Protein AF-A0AA43DDQ3-F1 (afdb_monomer)

Mean predicted aligned error: 13.05 Å

Radius of gyration: 16.91 Å; Cα contacts (8 Å, |Δi|>4): 159; chains: 1; bounding box: 35×42×42 Å

Structure (mmCIF, N/CA/C/O backbone):
data_AF-A0AA43DDQ3-F1
#
_entry.id   AF-A0AA43DDQ3-F1
#
loop_
_atom_site.group_PDB
_atom_site.id
_atom_site.type_symbol
_atom_site.label_atom_id
_atom_site.label_alt_id
_atom_site.label_comp_id
_atom_site.label_asym_id
_atom_site.label_entity_id
_atom_site.label_seq_id
_atom_site.pdbx_PDB_ins_code
_atom_site.Cartn_x
_atom_site.Cartn_y
_atom_site.Cartn_z
_atom_site.occupancy
_atom_site.B_iso_or_equiv
_atom_site.auth_seq_id
_atom_site.auth_comp_id
_atom_site.auth_asym_id
_atom_site.auth_atom_id
_atom_site.pdbx_PDB_model_num
ATOM 1 N N . MET A 1 1 ? -14.822 -13.463 -16.379 1.00 33.16 1 MET A N 1
ATOM 2 C CA . MET A 1 1 ? -13.377 -13.172 -16.466 1.00 33.16 1 MET A CA 1
ATOM 3 C C . MET A 1 1 ? -13.260 -11.797 -17.101 1.00 33.16 1 MET A C 1
ATOM 5 O O . MET A 1 1 ? -13.598 -11.663 -18.266 1.00 33.16 1 MET A O 1
ATOM 9 N N . ILE A 1 2 ? -12.997 -10.764 -16.302 1.00 29.62 2 ILE A N 1
ATOM 10 C CA . ILE A 1 2 ? -13.028 -9.361 -16.738 1.00 29.62 2 ILE A CA 1
ATOM 11 C C . ILE A 1 2 ? -11.577 -8.972 -17.034 1.00 29.62 2 ILE A C 1
ATOM 13 O O . ILE A 1 2 ? -10.827 -8.790 -16.077 1.00 29.62 2 ILE A O 1
ATOM 17 N N . PRO A 1 3 ? -11.127 -8.886 -18.298 1.00 38.16 3 PRO A N 1
ATOM 18 C CA . PRO A 1 3 ? -9.833 -8.290 -18.568 1.00 3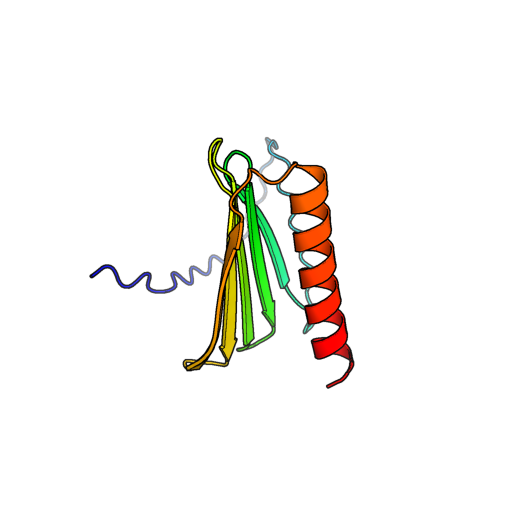8.16 3 PRO A CA 1
ATOM 19 C C . PRO A 1 3 ? -10.000 -6.776 -18.432 1.00 38.16 3 PRO A C 1
ATOM 21 O O . PRO A 1 3 ? -10.697 -6.137 -19.223 1.00 38.16 3 PRO A O 1
ATOM 24 N N . ILE A 1 4 ? -9.397 -6.202 -17.392 1.00 37.59 4 ILE A N 1
ATOM 25 C CA . ILE A 1 4 ? -9.274 -4.753 -17.223 1.00 37.59 4 ILE A CA 1
ATOM 26 C C . ILE A 1 4 ? -8.200 -4.306 -18.217 1.00 37.59 4 ILE A C 1
ATOM 28 O O . ILE A 1 4 ? -7.030 -4.142 -17.890 1.00 37.59 4 ILE A O 1
ATOM 32 N N . VAL A 1 5 ? -8.600 -4.234 -19.486 1.00 38.41 5 VAL A N 1
ATOM 33 C CA . VAL A 1 5 ? -7.779 -3.721 -20.576 1.00 38.41 5 VAL A CA 1
ATOM 34 C C . VAL A 1 5 ? -7.587 -2.232 -20.329 1.00 38.41 5 VAL A C 1
ATOM 36 O O . VAL A 1 5 ? -8.555 -1.470 -20.260 1.00 38.41 5 VAL A O 1
ATOM 39 N N . ALA A 1 6 ? -6.319 -1.856 -20.192 1.00 39.44 6 ALA A N 1
ATOM 40 C CA . ALA A 1 6 ? -5.823 -0.497 -20.165 1.00 39.44 6 ALA A CA 1
ATOM 41 C C . ALA A 1 6 ? -6.544 0.373 -21.204 1.00 39.44 6 ALA A C 1
ATOM 43 O O . ALA A 1 6 ? -6.374 0.213 -22.415 1.00 39.44 6 ALA A O 1
ATOM 44 N N . LYS A 1 7 ? -7.354 1.317 -20.724 1.00 38.34 7 LYS A N 1
ATOM 45 C CA . LYS A 1 7 ? -7.826 2.424 -21.548 1.00 38.34 7 LYS A CA 1
ATOM 46 C C . LYS A 1 7 ? -6.794 3.538 -21.491 1.00 38.34 7 LYS A C 1
ATOM 48 O O . LYS A 1 7 ? -6.856 4.423 -20.648 1.00 38.34 7 LYS A O 1
ATOM 53 N N . LEU A 1 8 ? -5.876 3.484 -22.448 1.00 37.00 8 LEU A N 1
ATOM 54 C CA . LEU A 1 8 ? -5.246 4.669 -23.005 1.00 37.00 8 LEU A CA 1
ATOM 55 C C . LEU A 1 8 ? -6.348 5.523 -23.661 1.00 37.00 8 LEU A C 1
ATOM 57 O O . LEU A 1 8 ? -7.026 5.051 -24.575 1.00 37.00 8 LEU A O 1
ATOM 61 N N . LEU A 1 9 ? -6.529 6.769 -23.223 1.00 36.50 9 LEU A N 1
ATOM 62 C CA . LEU A 1 9 ? -7.229 7.780 -24.014 1.00 36.50 9 LEU A CA 1
ATOM 63 C C . LEU A 1 9 ? -6.415 9.075 -24.016 1.00 36.50 9 LEU A C 1
ATOM 65 O O . LEU A 1 9 ? -6.375 9.823 -23.045 1.00 36.50 9 LEU A O 1
ATOM 69 N N . VAL A 1 10 ? -5.773 9.306 -25.156 1.00 44.06 10 VAL A N 1
ATOM 70 C CA . VAL A 1 10 ? -5.256 10.596 -25.610 1.00 44.06 10 VAL A CA 1
ATOM 71 C C . VAL A 1 10 ? -6.433 11.540 -25.858 1.00 44.06 10 VAL A C 1
ATOM 73 O O . VAL A 1 10 ? -7.340 11.179 -26.604 1.00 44.06 10 VAL A O 1
ATOM 76 N N . VAL A 1 11 ? -6.376 12.771 -25.340 1.00 42.88 11 VAL A N 1
ATOM 77 C CA . VAL A 1 11 ? -7.061 13.923 -25.949 1.00 42.88 11 VAL A CA 1
ATOM 78 C C . VAL A 1 11 ? -6.112 15.120 -25.955 1.00 42.88 11 VAL A C 1
ATOM 80 O O . VAL A 1 11 ? -5.850 15.749 -24.936 1.00 42.88 11 VAL A O 1
ATOM 83 N N . MET A 1 12 ? -5.605 15.414 -27.151 1.00 47.09 12 MET A N 1
ATOM 84 C CA . MET A 1 12 ? -5.102 16.722 -27.562 1.00 47.09 12 MET A CA 1
ATOM 85 C C . MET A 1 12 ? -6.299 17.573 -28.000 1.00 47.09 12 MET A C 1
ATOM 87 O O . MET A 1 12 ? -7.054 17.111 -28.850 1.00 47.09 12 MET A O 1
ATOM 91 N N . ALA A 1 13 ? -6.448 18.790 -27.471 1.00 42.31 13 ALA A N 1
ATOM 92 C CA . ALA A 1 13 ? -6.987 19.976 -28.160 1.00 42.31 13 ALA A CA 1
ATOM 93 C C . ALA A 1 13 ? -7.207 21.105 -27.142 1.00 42.31 13 ALA A C 1
ATOM 95 O O . ALA A 1 13 ? -7.889 20.923 -26.136 1.00 42.31 13 ALA A O 1
ATOM 96 N N . GLY A 1 14 ? -6.629 22.277 -27.405 1.00 45.94 14 GLY A N 1
ATOM 97 C CA . GLY A 1 14 ? -6.879 23.478 -26.614 1.00 45.94 14 GLY A CA 1
ATOM 98 C C . GLY A 1 14 ? -8.219 24.134 -26.939 1.00 45.94 14 GLY A C 1
ATOM 99 O O . GLY A 1 14 ? -8.659 24.069 -28.077 1.00 45.94 14 GLY A O 1
ATOM 100 N N . THR A 1 15 ? -8.795 24.833 -25.960 1.00 41.97 15 THR A N 1
ATOM 101 C CA . THR A 1 15 ? -9.603 26.056 -26.124 1.00 41.97 15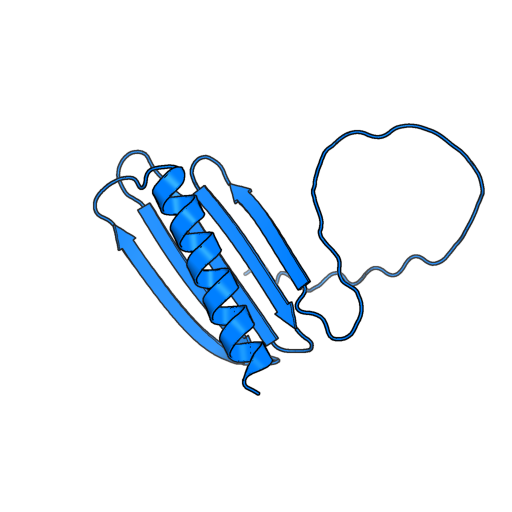 THR A CA 1
ATOM 102 C C . THR A 1 15 ? -9.760 26.742 -24.765 1.00 41.97 15 THR A C 1
ATOM 104 O O . THR A 1 15 ? -9.945 26.090 -23.742 1.00 41.97 15 THR A O 1
ATOM 107 N N . ILE A 1 16 ? -9.683 28.069 -24.781 1.00 59.16 16 ILE A N 1
ATOM 108 C CA . ILE A 1 1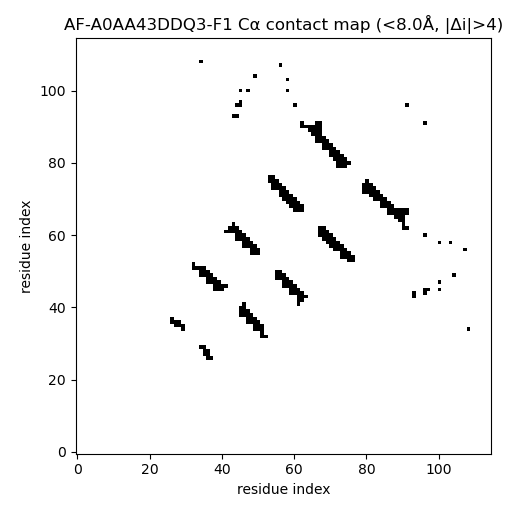6 ? -9.866 29.002 -23.666 1.00 59.16 16 ILE A CA 1
ATOM 109 C C . ILE A 1 16 ? -11.314 28.925 -23.142 1.00 59.16 16 ILE A C 1
ATOM 111 O O . ILE A 1 16 ? -12.248 29.047 -23.929 1.00 59.16 16 ILE A O 1
ATOM 115 N N . GLY A 1 17 ? -11.507 28.793 -21.826 1.00 33.50 17 GLY A N 1
ATOM 116 C CA . GLY A 1 17 ? -12.814 28.931 -21.167 1.00 33.50 17 GLY A CA 1
ATOM 117 C C . GLY A 1 17 ? -12.754 28.546 -19.681 1.00 33.50 17 GLY A C 1
ATOM 118 O O . GLY A 1 17 ? -12.281 27.453 -19.384 1.00 33.50 17 GLY A O 1
ATOM 119 N N . PRO A 1 18 ? -13.148 29.426 -18.739 1.00 66.69 18 PRO A N 1
ATOM 120 C CA . PRO A 1 18 ? -12.878 29.245 -17.315 1.00 66.69 18 PRO A CA 1
ATOM 121 C C . PRO A 1 18 ? -13.932 28.351 -16.643 1.00 66.69 18 PRO A C 1
ATOM 123 O O . PRO A 1 18 ? -15.024 28.180 -17.177 1.00 66.69 18 PRO A O 1
ATOM 126 N N . MET A 1 19 ? -13.627 27.933 -15.405 1.00 43.09 19 MET A N 1
ATOM 127 C CA . MET A 1 19 ? -14.568 27.768 -14.277 1.00 43.09 19 MET A CA 1
ATOM 128 C C . MET A 1 19 ? -14.708 26.337 -13.692 1.00 43.09 19 MET A C 1
ATOM 130 O O . MET A 1 19 ? -15.186 25.414 -14.339 1.00 43.09 19 MET A O 1
ATOM 134 N N . LEU A 1 20 ? -14.377 26.275 -12.386 1.00 40.12 20 LEU A N 1
ATOM 135 C CA . LEU A 1 20 ? -14.769 25.335 -11.308 1.00 40.12 20 LEU A CA 1
ATOM 136 C C . LEU A 1 20 ? -13.883 24.105 -11.009 1.00 40.12 20 LEU A C 1
ATOM 138 O O . LEU A 1 20 ? -14.063 23.014 -11.533 1.00 40.12 20 LEU A O 1
ATOM 142 N N . ILE A 1 21 ? -13.001 24.306 -10.021 1.00 52.41 21 ILE A N 1
ATOM 143 C CA . ILE A 1 21 ? -12.438 23.310 -9.082 1.00 52.41 21 ILE A CA 1
ATOM 144 C C . ILE A 1 21 ? -13.557 23.008 -8.053 1.00 52.41 21 ILE A C 1
ATOM 146 O O . ILE A 1 21 ? -14.195 23.981 -7.633 1.00 52.41 21 ILE A O 1
ATOM 150 N N . PRO A 1 22 ? -13.856 21.750 -7.634 1.00 53.00 22 PRO A N 1
ATOM 151 C CA . PRO A 1 22 ? -13.079 21.124 -6.552 1.00 53.00 22 PRO A CA 1
ATOM 152 C C . PRO A 1 22 ? -13.070 19.583 -6.493 1.00 53.00 22 PRO A C 1
ATOM 154 O O . PRO A 1 22 ? -14.109 18.939 -6.419 1.00 53.00 22 PRO A O 1
ATOM 157 N N . SER A 1 23 ? -11.885 18.989 -6.360 1.00 40.25 23 SER A N 1
ATOM 158 C CA . SER A 1 23 ? -11.615 17.997 -5.309 1.00 40.25 23 SER A CA 1
ATOM 159 C C . SER A 1 23 ? -10.119 17.723 -5.281 1.00 40.25 23 SER A C 1
ATOM 161 O O . SER A 1 23 ? -9.518 17.448 -6.317 1.00 40.25 23 SER A O 1
ATOM 163 N N . ALA A 1 24 ? -9.515 17.856 -4.105 1.00 46.25 24 ALA A N 1
ATOM 164 C CA . ALA A 1 24 ? -8.092 17.656 -3.883 1.00 46.25 24 ALA A CA 1
ATOM 165 C C . ALA A 1 24 ? -7.719 16.169 -4.029 1.00 46.25 24 ALA A C 1
ATOM 167 O O . ALA A 1 24 ? -7.529 15.458 -3.048 1.00 46.25 24 ALA A O 1
ATOM 168 N N . ALA A 1 25 ? -7.618 15.694 -5.268 1.00 42.72 25 ALA A N 1
ATOM 169 C CA . ALA A 1 25 ? -6.668 14.653 -5.608 1.00 42.72 25 ALA A CA 1
ATOM 170 C C . ALA A 1 25 ? -5.319 15.362 -5.739 1.00 42.72 25 ALA A C 1
ATOM 172 O O . ALA A 1 25 ? -5.057 16.041 -6.731 1.00 42.72 25 ALA A O 1
ATOM 173 N N . TRP A 1 26 ? -4.482 15.285 -4.706 1.00 39.75 26 TRP A N 1
ATOM 174 C CA . TRP A 1 26 ? -3.079 15.650 -4.862 1.00 39.75 26 TRP A CA 1
ATOM 175 C C . TRP A 1 26 ? -2.411 14.560 -5.701 1.00 39.75 26 TRP A C 1
ATOM 177 O O . TRP A 1 26 ? -1.779 13.651 -5.176 1.00 39.75 26 TRP A O 1
ATOM 187 N N . SER A 1 27 ? -2.606 14.622 -7.015 1.00 42.81 27 SER A N 1
ATOM 188 C CA . SER A 1 27 ? -1.777 13.896 -7.968 1.00 42.81 27 SER A CA 1
ATOM 189 C C . SER A 1 27 ? -0.459 1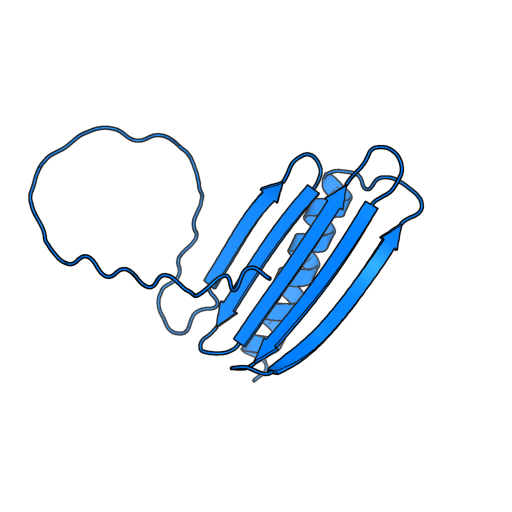4.656 -8.060 1.00 42.81 27 SER A C 1
ATOM 191 O O . SER A 1 27 ? -0.365 15.685 -8.729 1.00 42.81 27 SER A O 1
ATOM 193 N N . LEU A 1 28 ? 0.549 14.196 -7.318 1.00 43.47 28 LEU A N 1
ATOM 194 C CA . LEU A 1 28 ? 1.917 14.670 -7.486 1.00 43.47 28 LEU A CA 1
ATOM 195 C C . LEU A 1 28 ? 2.481 14.003 -8.743 1.00 43.47 28 LEU A C 1
ATOM 197 O O . LEU A 1 28 ? 3.075 12.931 -8.688 1.00 43.47 28 LEU A O 1
ATOM 201 N N . THR A 1 29 ? 2.225 14.614 -9.893 1.00 42.78 29 THR A N 1
ATOM 202 C CA . THR A 1 29 ? 2.750 14.149 -11.176 1.00 42.78 29 THR A CA 1
ATOM 203 C C . THR A 1 29 ? 4.060 14.879 -11.457 1.00 42.78 29 THR A C 1
ATOM 205 O O . THR A 1 29 ? 4.079 15.948 -12.062 1.00 42.78 29 THR A O 1
ATOM 208 N N . GLU A 1 30 ? 5.166 14.314 -10.977 1.00 45.03 30 GLU A N 1
ATOM 209 C CA . GLU A 1 30 ? 6.506 14.697 -11.422 1.00 45.03 30 GLU A CA 1
ATOM 210 C C . GLU A 1 30 ? 6.745 14.003 -12.776 1.00 45.03 30 GLU A C 1
ATOM 212 O O . GLU A 1 30 ? 6.711 12.778 -12.861 1.00 45.03 30 GLU A O 1
ATOM 217 N N . ILE A 1 31 ? 6.861 14.766 -13.871 1.00 45.50 31 ILE A N 1
ATOM 218 C CA . ILE A 1 31 ? 7.038 14.220 -15.230 1.00 45.50 31 ILE A CA 1
ATOM 219 C C . ILE A 1 31 ? 8.497 14.389 -15.644 1.00 45.50 31 ILE A C 1
ATOM 221 O O . ILE A 1 31 ? 8.919 15.480 -16.023 1.00 45.50 31 ILE A O 1
ATOM 225 N N . GLY A 1 32 ? 9.236 13.283 -15.629 1.00 37.62 32 GLY A N 1
ATOM 226 C CA . GLY A 1 32 ? 10.565 13.158 -16.230 1.00 37.62 32 GLY A CA 1
ATOM 227 C C . GLY A 1 32 ? 11.230 11.861 -15.795 1.00 37.62 32 GLY A C 1
ATOM 228 O O . GLY A 1 32 ? 11.868 11.862 -14.759 1.00 37.62 32 GLY A O 1
ATOM 229 N N . ASP A 1 33 ? 11.002 10.744 -16.500 1.00 54.16 33 ASP A N 1
ATOM 230 C CA . ASP A 1 33 ? 11.444 9.383 -16.084 1.00 54.16 33 ASP A CA 1
ATOM 231 C C . ASP A 1 33 ? 11.091 9.013 -14.616 1.00 54.16 33 ASP A C 1
ATOM 233 O O . ASP A 1 33 ? 11.572 8.044 -14.027 1.00 54.16 33 ASP A O 1
ATOM 237 N N . ALA A 1 34 ? 10.216 9.822 -14.022 1.00 68.19 34 ALA A N 1
ATOM 238 C CA . ALA A 1 34 ? 10.005 9.937 -12.601 1.00 68.19 34 ALA A CA 1
ATOM 239 C C . ALA A 1 34 ? 8.887 8.986 -12.208 1.00 68.19 34 ALA A C 1
ATOM 241 O O . ALA A 1 34 ? 7.833 8.923 -12.846 1.00 68.19 34 ALA A O 1
ATOM 242 N N . LEU A 1 35 ? 9.168 8.214 -11.165 1.00 81.75 35 LEU A N 1
ATOM 243 C CA . LEU A 1 35 ? 8.250 7.286 -10.531 1.00 81.75 35 LEU A CA 1
ATOM 244 C C . LEU A 1 35 ? 6.894 7.967 -10.290 1.00 81.75 35 LEU A C 1
ATOM 246 O O . LEU A 1 35 ? 6.780 8.864 -9.455 1.00 81.75 35 LEU A O 1
ATOM 250 N N . GLN A 1 36 ? 5.867 7.535 -11.019 1.00 85.81 36 GLN A N 1
ATOM 251 C CA . GLN A 1 36 ? 4.502 8.008 -10.820 1.00 85.81 36 GLN A CA 1
ATOM 252 C C . GLN A 1 36 ? 3.946 7.323 -9.582 1.00 85.81 36 GLN A C 1
ATOM 254 O O . GLN A 1 36 ? 4.100 6.114 -9.443 1.00 85.81 36 GLN A O 1
ATOM 259 N N . ILE A 1 37 ? 3.333 8.080 -8.675 1.00 87.25 37 ILE A N 1
ATOM 260 C CA . ILE A 1 37 ? 2.788 7.550 -7.424 1.00 87.25 37 ILE A CA 1
ATOM 261 C C . ILE A 1 37 ? 1.331 7.975 -7.326 1.00 87.25 37 ILE A C 1
ATOM 263 O O . ILE A 1 37 ? 1.018 9.160 -7.222 1.00 87.25 37 ILE A O 1
ATOM 267 N N . GLU A 1 38 ? 0.442 6.994 -7.317 1.00 88.00 38 GLU A N 1
ATOM 268 C CA . GLU A 1 38 ? -0.994 7.178 -7.177 1.00 88.00 38 GLU A CA 1
ATOM 269 C C . GLU A 1 38 ? -1.449 6.552 -5.862 1.00 88.00 38 GLU A C 1
ATOM 271 O O . GLU A 1 38 ? -1.346 5.343 -5.673 1.00 88.00 38 GLU A O 1
ATOM 276 N N . ILE A 1 39 ? -1.960 7.369 -4.937 1.00 88.75 39 ILE A N 1
ATOM 277 C CA . ILE A 1 39 ? -2.486 6.903 -3.647 1.00 88.75 39 ILE A CA 1
ATOM 278 C C . ILE A 1 39 ? -3.992 7.152 -3.615 1.00 88.75 39 ILE A C 1
ATOM 280 O O . ILE A 1 39 ? -4.455 8.289 -3.703 1.00 88.75 39 ILE A O 1
ATOM 284 N N . LEU A 1 40 ? -4.764 6.084 -3.445 1.00 88.62 40 LEU A N 1
ATOM 285 C CA . LEU A 1 40 ? -6.219 6.098 -3.376 1.00 88.62 40 LEU A CA 1
ATOM 286 C C . LEU A 1 40 ? -6.676 5.636 -1.993 1.00 88.62 40 LEU A C 1
ATOM 288 O O . LEU A 1 40 ? -6.279 4.585 -1.495 1.00 88.62 40 LEU A O 1
ATOM 292 N N . ARG A 1 41 ? -7.559 6.403 -1.353 1.00 86.75 41 ARG A N 1
ATOM 293 C CA . ARG A 1 41 ? -8.188 5.976 -0.096 1.00 86.75 41 ARG A CA 1
ATOM 294 C C . ARG A 1 41 ? -9.339 5.012 -0.393 1.00 86.75 41 ARG A C 1
ATOM 296 O O . ARG A 1 41 ? -10.212 5.327 -1.199 1.00 86.75 41 ARG A O 1
ATOM 303 N N . LYS A 1 42 ? -9.382 3.874 0.304 1.00 78.62 42 LYS A N 1
ATOM 304 C CA . LYS A 1 42 ? -10.408 2.832 0.152 1.00 78.62 42 LYS A CA 1
ATOM 305 C C . LYS A 1 42 ? -10.986 2.476 1.523 1.00 78.62 42 LYS A C 1
ATOM 307 O O . LYS A 1 42 ? -10.451 1.637 2.236 1.00 78.62 42 LYS A O 1
ATOM 312 N N . GLY A 1 43 ? -12.087 3.128 1.903 1.00 84.31 43 GLY A N 1
ATOM 313 C CA . GLY A 1 43 ? -12.704 2.926 3.220 1.00 84.31 43 GLY A CA 1
ATOM 314 C C . GLY A 1 43 ? -11.746 3.288 4.363 1.00 84.31 43 GLY A C 1
ATOM 315 O O . GLY A 1 43 ? -11.216 4.401 4.383 1.00 84.31 43 GLY A O 1
ATOM 316 N N . ALA A 1 44 ? -11.528 2.348 5.289 1.00 83.31 44 ALA A N 1
ATOM 317 C CA . ALA A 1 44 ? -10.533 2.452 6.365 1.00 83.31 44 ALA A CA 1
ATOM 318 C C . ALA A 1 44 ? -9.099 2.100 5.912 1.00 83.31 44 ALA A C 1
ATOM 320 O O . ALA A 1 44 ? -8.140 2.361 6.634 1.00 83.31 44 ALA A O 1
ATOM 321 N N . GLY A 1 45 ? -8.956 1.536 4.712 1.00 90.44 45 GLY A N 1
ATOM 322 C CA . GLY A 1 45 ? -7.694 1.168 4.093 1.00 90.44 45 GLY A CA 1
ATOM 323 C C . GLY A 1 45 ? -7.210 2.156 3.026 1.00 90.44 45 GLY A C 1
ATOM 324 O O . GLY A 1 45 ? -7.783 3.235 2.806 1.00 90.44 45 GLY A O 1
ATOM 325 N N . LYS A 1 46 ? -6.132 1.783 2.337 1.00 92.44 46 LYS A N 1
ATOM 326 C CA . LYS A 1 46 ? -5.494 2.581 1.281 1.00 92.44 46 LYS A CA 1
ATOM 327 C C . LYS A 1 46 ? -4.939 1.687 0.187 1.00 92.44 46 LYS A C 1
ATOM 329 O O . LYS A 1 46 ? -4.517 0.570 0.438 1.00 92.44 46 LYS A O 1
ATOM 334 N N . GLN A 1 47 ? -4.910 2.212 -1.020 1.00 91.00 47 GLN A N 1
ATOM 335 C CA . GLN A 1 47 ? -4.296 1.602 -2.180 1.00 91.00 47 GLN A CA 1
ATOM 336 C C . GLN A 1 47 ? -3.215 2.548 -2.685 1.00 91.00 47 GLN A C 1
ATOM 338 O O . GLN A 1 47 ? -3.432 3.756 -2.745 1.00 91.00 47 GLN A O 1
ATOM 343 N N . VAL A 1 48 ? -2.071 2.006 -3.064 1.00 92.00 48 VAL A N 1
ATOM 344 C CA . VAL A 1 48 ? -1.002 2.733 -3.730 1.00 92.00 48 VAL A CA 1
ATOM 345 C C . VAL A 1 48 ? -0.571 1.972 -4.970 1.00 92.00 48 VAL A C 1
ATOM 347 O O . VAL A 1 48 ? -0.443 0.749 -4.956 1.00 92.00 48 VAL A O 1
ATOM 350 N N . VAL A 1 49 ? -0.372 2.711 -6.050 1.00 91.00 49 VAL A N 1
ATOM 351 C CA . VAL A 1 49 ? 0.201 2.217 -7.293 1.00 91.00 49 VAL A CA 1
ATOM 352 C C . VAL A 1 49 ? 1.385 3.108 -7.615 1.00 91.00 49 VAL A C 1
ATOM 354 O O . VAL A 1 49 ? 1.250 4.330 -7.647 1.00 91.00 49 VAL A O 1
ATOM 357 N N . LEU A 1 50 ? 2.553 2.508 -7.792 1.00 91.12 50 LEU A N 1
ATOM 358 C CA . LEU A 1 50 ? 3.734 3.185 -8.286 1.00 91.12 50 LEU A CA 1
ATOM 359 C C . LEU A 1 50 ? 4.074 2.631 -9.660 1.00 91.12 50 LEU A C 1
ATOM 361 O O . LEU A 1 50 ? 4.152 1.418 -9.824 1.00 91.12 50 LEU A O 1
ATOM 365 N N . SER A 1 51 ? 4.327 3.506 -10.622 1.00 89.50 51 SER A N 1
ATOM 366 C CA . SER A 1 51 ? 4.583 3.111 -12.006 1.00 89.50 51 SER A CA 1
ATOM 367 C C . SER A 1 51 ? 5.820 3.825 -12.530 1.00 89.50 51 SER A C 1
ATOM 369 O O . SER A 1 51 ? 5.930 5.048 -12.447 1.00 89.50 51 SER A O 1
ATOM 371 N N . GLN A 1 52 ? 6.761 3.066 -13.088 1.00 86.56 52 GLN A N 1
ATOM 372 C CA . GLN A 1 52 ? 7.947 3.605 -13.746 1.00 86.56 52 GLN A CA 1
ATOM 373 C C . GLN A 1 52 ? 8.247 2.819 -15.023 1.00 86.56 52 GLN A C 1
ATOM 375 O O . GLN A 1 52 ? 8.660 1.659 -14.984 1.00 86.56 52 GLN A O 1
ATOM 380 N N . GLY A 1 53 ? 8.066 3.463 -16.176 1.00 86.25 53 GLY A N 1
ATOM 381 C CA . GLY A 1 53 ? 8.260 2.819 -17.473 1.00 86.25 53 GLY A CA 1
ATOM 382 C C . GLY A 1 53 ? 7.354 1.594 -17.624 1.00 86.25 53 GLY A C 1
ATOM 383 O O . GLY A 1 53 ? 6.140 1.735 -17.714 1.00 86.25 53 GLY A O 1
ATOM 384 N N . ALA A 1 54 ? 7.951 0.399 -17.650 1.00 84.19 54 ALA A N 1
ATOM 385 C CA . ALA A 1 54 ? 7.232 -0.875 -17.727 1.00 84.19 54 ALA A CA 1
ATOM 386 C C . ALA A 1 54 ? 7.102 -1.609 -16.378 1.00 84.19 54 ALA A C 1
ATOM 388 O O . ALA A 1 54 ? 6.599 -2.731 -16.346 1.00 84.19 54 ALA A O 1
ATOM 389 N N . LYS A 1 55 ? 7.595 -1.018 -15.285 1.00 88.12 55 LYS A N 1
ATOM 390 C CA . LYS A 1 55 ? 7.475 -1.564 -13.933 1.00 88.12 55 LYS A CA 1
ATOM 391 C C . LYS A 1 55 ? 6.302 -0.934 -13.207 1.00 88.12 55 LYS A C 1
ATOM 393 O O . LYS A 1 55 ? 6.140 0.284 -13.235 1.00 88.12 55 LYS A O 1
ATOM 398 N N . GLU A 1 56 ? 5.540 -1.766 -12.518 1.00 90.50 56 GLU A N 1
ATOM 399 C CA . GLU A 1 56 ? 4.423 -1.357 -11.677 1.00 90.50 56 GLU A CA 1
ATOM 400 C C . GLU A 1 56 ? 4.525 -2.053 -10.319 1.00 90.50 56 GLU A C 1
ATOM 402 O O . GLU A 1 56 ? 4.726 -3.263 -10.228 1.00 90.50 56 GLU A O 1
ATOM 407 N N . TRP A 1 57 ? 4.365 -1.277 -9.258 1.00 93.50 57 TRP A N 1
ATOM 408 C CA . TRP A 1 57 ? 4.321 -1.718 -7.874 1.00 93.50 57 TRP A CA 1
ATOM 409 C C . TRP A 1 57 ? 2.961 -1.357 -7.313 1.00 93.50 57 TRP A C 1
ATOM 411 O O . TRP A 1 57 ? 2.546 -0.204 -7.342 1.00 93.50 57 TRP A O 1
ATOM 421 N N . PHE A 1 58 ? 2.257 -2.338 -6.791 1.00 92.19 58 PHE A N 1
ATOM 422 C CA . PHE A 1 58 ? 0.927 -2.174 -6.248 1.00 92.19 58 PHE A CA 1
ATOM 423 C C . PHE A 1 58 ? 0.945 -2.591 -4.790 1.00 92.19 58 PHE A C 1
ATOM 425 O O . PHE A 1 58 ? 1.459 -3.652 -4.445 1.00 92.19 58 PHE A O 1
ATOM 432 N N . MET A 1 59 ? 0.329 -1.789 -3.935 1.00 93.75 59 MET A N 1
ATOM 433 C CA . MET A 1 59 ? 0.011 -2.207 -2.584 1.00 93.75 59 MET A CA 1
ATOM 434 C C . MET A 1 59 ? -1.413 -1.801 -2.230 1.00 93.75 59 MET A C 1
ATOM 436 O O . MET A 1 59 ? -1.811 -0.652 -2.396 1.00 93.75 59 MET A O 1
ATOM 440 N N . LEU A 1 60 ? -2.189 -2.749 -1.720 1.00 93.50 60 LEU A N 1
ATOM 441 C CA . LEU A 1 60 ? -3.525 -2.521 -1.190 1.00 93.50 60 LEU A CA 1
ATOM 442 C C . LEU A 1 60 ? -3.539 -2.936 0.268 1.00 93.50 60 LEU A C 1
ATOM 444 O O . LEU A 1 60 ? -3.203 -4.063 0.592 1.00 93.50 60 LEU A O 1
ATOM 448 N N . ILE A 1 61 ? -3.979 -2.038 1.130 1.00 92.94 61 ILE A N 1
ATOM 449 C CA . ILE A 1 61 ? -4.301 -2.329 2.514 1.00 92.94 61 ILE A CA 1
ATOM 450 C C . ILE A 1 61 ? -5.813 -2.227 2.632 1.00 92.94 61 ILE A C 1
ATOM 452 O O . ILE A 1 61 ? -6.371 -1.135 2.532 1.00 92.94 61 ILE A O 1
ATOM 456 N N . GLU A 1 62 ? -6.474 -3.358 2.824 1.00 92.25 62 GLU A N 1
ATOM 457 C CA . GLU A 1 62 ? -7.885 -3.438 3.161 1.00 92.25 62 GLU A CA 1
ATOM 458 C C . GLU A 1 62 ? -8.022 -3.597 4.673 1.00 92.25 62 GLU A C 1
ATOM 460 O O . GLU A 1 62 ? -7.473 -4.518 5.272 1.00 92.25 62 GLU A O 1
ATOM 465 N N . VAL A 1 63 ? -8.751 -2.678 5.301 1.00 92.31 63 VAL A N 1
ATOM 466 C CA . VAL A 1 63 ? -9.012 -2.725 6.740 1.00 92.31 63 VAL A CA 1
ATOM 467 C C . VAL A 1 63 ? -10.492 -2.975 6.951 1.00 92.31 63 VAL A C 1
ATOM 469 O O . VAL A 1 63 ? -11.333 -2.188 6.508 1.00 92.31 63 VAL A O 1
ATOM 472 N N . THR A 1 64 ? -10.792 -4.057 7.658 1.00 89.75 64 THR A N 1
ATOM 473 C CA . THR A 1 64 ? -12.131 -4.391 8.142 1.00 89.75 64 THR A CA 1
ATOM 474 C C . THR A 1 64 ? -12.158 -4.282 9.671 1.00 89.75 64 THR A C 1
ATOM 476 O O . THR A 1 64 ? -11.099 -4.183 10.288 1.00 89.75 64 THR A O 1
ATOM 479 N N . PRO A 1 65 ? -13.338 -4.286 10.317 1.00 88.81 65 PRO A N 1
ATOM 480 C CA . PRO A 1 65 ? -13.421 -4.290 11.778 1.00 88.81 65 PRO A CA 1
ATOM 481 C C . PRO A 1 65 ? -12.810 -5.537 12.433 1.00 88.81 65 PRO A C 1
ATOM 483 O O . PRO A 1 65 ? -12.455 -5.487 13.608 1.00 88.81 65 PRO A O 1
ATOM 486 N N . GLU A 1 66 ? -12.718 -6.644 11.693 1.00 89.44 66 GLU A N 1
ATOM 487 C CA . GLU A 1 66 ? -12.307 -7.953 12.210 1.00 89.44 66 GLU A CA 1
ATOM 488 C C . GLU A 1 66 ? -10.818 -8.214 11.962 1.00 89.44 66 GLU A C 1
ATOM 490 O O . GLU A 1 66 ? -10.118 -8.727 12.829 1.00 89.44 66 GLU A O 1
ATOM 495 N N . ASN A 1 67 ? -10.313 -7.810 10.799 1.00 91.00 67 ASN A N 1
ATOM 496 C CA . ASN A 1 67 ? -8.957 -8.101 10.349 1.00 91.00 67 ASN A CA 1
ATOM 497 C C . ASN A 1 67 ? -8.462 -7.044 9.347 1.00 91.00 67 ASN A C 1
ATOM 499 O O . ASN A 1 67 ? -9.243 -6.258 8.799 1.00 91.00 67 ASN A O 1
ATOM 503 N N . ALA A 1 68 ? -7.165 -7.050 9.058 1.00 92.12 68 ALA A N 1
ATOM 504 C CA . ALA A 1 68 ? -6.598 -6.276 7.957 1.00 92.12 68 ALA A CA 1
ATOM 505 C C . ALA A 1 68 ? -5.878 -7.190 6.967 1.00 92.12 68 ALA A C 1
ATOM 507 O O . ALA A 1 68 ? -5.296 -8.201 7.350 1.00 92.12 68 ALA A O 1
ATOM 508 N N . VAL A 1 69 ? -5.927 -6.838 5.689 1.00 93.44 69 VAL A N 1
ATOM 509 C CA . VAL A 1 69 ? -5.264 -7.568 4.609 1.00 93.44 69 VAL A CA 1
ATOM 510 C C . VAL A 1 69 ? -4.394 -6.592 3.840 1.00 93.44 69 VAL A C 1
ATOM 512 O O . VAL A 1 69 ? -4.860 -5.547 3.396 1.00 93.44 69 VAL A O 1
ATOM 515 N N . ILE A 1 70 ? -3.129 -6.942 3.666 1.00 93.56 70 ILE A N 1
ATOM 516 C CA . ILE A 1 70 ? -2.161 -6.201 2.875 1.00 93.56 70 ILE A CA 1
ATOM 517 C C . ILE A 1 70 ? -1.801 -7.057 1.668 1.00 93.56 70 ILE A C 1
ATOM 519 O O . ILE A 1 70 ? -1.279 -8.154 1.815 1.00 93.56 70 ILE A O 1
ATOM 523 N N . LEU A 1 71 ? -2.043 -6.548 0.471 1.00 92.75 71 LEU A N 1
ATOM 524 C CA . LEU A 1 71 ? -1.600 -7.135 -0.785 1.00 92.75 71 LEU A CA 1
ATOM 525 C C . LEU A 1 71 ? -0.464 -6.285 -1.332 1.00 92.75 71 LEU A C 1
ATOM 527 O O . LEU A 1 71 ? -0.571 -5.061 -1.343 1.00 92.75 71 LEU A O 1
ATOM 531 N N . LYS A 1 72 ? 0.604 -6.922 -1.797 1.00 93.69 72 LYS A N 1
ATOM 532 C CA . LYS A 1 72 ? 1.740 -6.294 -2.468 1.00 93.69 72 LYS A CA 1
ATOM 533 C C . LYS A 1 72 ? 2.002 -7.048 -3.758 1.00 93.69 72 LYS A C 1
ATOM 535 O O . LYS A 1 72 ? 2.192 -8.259 -3.741 1.00 93.69 72 LYS A O 1
ATOM 540 N N . GLN A 1 73 ? 2.030 -6.335 -4.871 1.00 92.12 73 GLN A N 1
ATOM 541 C CA . GLN A 1 73 ? 2.319 -6.910 -6.174 1.00 92.12 73 GLN A CA 1
ATOM 542 C C . GLN A 1 73 ? 3.403 -6.090 -6.862 1.00 92.12 73 GLN A C 1
ATOM 544 O O . GLN A 1 73 ? 3.427 -4.866 -6.770 1.00 92.12 73 GLN A O 1
ATOM 549 N N . GLU A 1 74 ? 4.304 -6.767 -7.557 1.00 90.62 74 GLU A N 1
ATOM 550 C CA . GLU A 1 74 ? 5.271 -6.140 -8.452 1.00 90.62 74 GLU A CA 1
ATOM 551 C C . GLU A 1 74 ? 5.134 -6.786 -9.822 1.00 90.62 74 GLU A C 1
ATOM 553 O O . GLU A 1 74 ? 5.139 -8.013 -9.955 1.00 90.62 74 GLU A O 1
ATOM 558 N N . LYS A 1 75 ? 5.040 -5.951 -10.846 1.00 90.25 75 LYS A N 1
ATOM 559 C CA . LYS A 1 75 ? 4.938 -6.350 -12.236 1.00 90.25 75 LYS A CA 1
ATOM 560 C C . LYS A 1 75 ? 6.039 -5.671 -13.037 1.00 90.25 75 LYS A C 1
ATOM 562 O O . LYS A 1 75 ? 6.334 -4.496 -12.847 1.00 90.25 75 LYS A O 1
ATOM 567 N N . ASP A 1 76 ? 6.640 -6.422 -13.948 1.00 87.00 76 ASP A N 1
ATOM 568 C CA . ASP A 1 76 ? 7.584 -5.920 -14.941 1.00 87.00 76 ASP A CA 1
ATOM 569 C C . ASP A 1 76 ? 7.119 -6.374 -16.323 1.00 87.00 76 ASP A C 1
ATOM 571 O O . ASP A 1 76 ? 7.039 -7.571 -16.606 1.00 87.00 76 ASP A O 1
ATOM 575 N N . GLN A 1 77 ? 6.773 -5.406 -17.169 1.00 82.88 77 GLN A N 1
ATOM 576 C CA . GLN A 1 77 ? 6.179 -5.608 -18.488 1.00 82.88 77 GLN A CA 1
ATOM 577 C C . GLN A 1 77 ? 4.874 -6.417 -18.423 1.00 82.88 77 GLN A C 1
ATOM 579 O O . GLN A 1 77 ? 3.818 -5.860 -18.134 1.00 82.88 77 GLN A O 1
ATOM 584 N N . ASP A 1 78 ? 4.935 -7.723 -18.681 1.00 78.00 78 ASP A N 1
ATOM 585 C CA . ASP A 1 78 ? 3.785 -8.637 -18.635 1.00 78.00 78 ASP A CA 1
ATOM 586 C C . ASP A 1 78 ? 3.941 -9.727 -17.561 1.00 78.00 78 ASP A C 1
ATOM 588 O O . ASP A 1 78 ? 3.091 -10.600 -17.404 1.00 78.00 78 ASP A O 1
ATOM 592 N N . ARG A 1 79 ? 5.028 -9.679 -16.782 1.00 81.75 79 ARG A N 1
ATOM 593 C CA . ARG A 1 79 ? 5.350 -10.695 -15.785 1.00 81.75 79 ARG A CA 1
ATOM 594 C C . ARG A 1 79 ? 5.137 -10.166 -14.375 1.00 81.75 79 ARG A C 1
ATOM 596 O O . ARG A 1 79 ? 5.736 -9.171 -13.978 1.00 81.75 79 ARG A O 1
ATOM 603 N N . TYR A 1 80 ? 4.352 -10.897 -13.592 1.00 83.06 80 TYR A N 1
ATOM 604 C CA . TYR A 1 80 ? 4.299 -10.715 -12.146 1.00 83.06 80 TYR A CA 1
ATOM 605 C C . TYR A 1 80 ? 5.600 -11.242 -11.531 1.00 83.06 80 TYR A C 1
ATOM 607 O O . TYR A 1 80 ? 5.954 -12.412 -11.704 1.00 83.06 80 TYR A O 1
ATOM 615 N N . LEU A 1 81 ? 6.344 -10.349 -10.883 1.00 85.88 81 LEU A N 1
ATOM 616 C CA . LEU A 1 81 ? 7.588 -10.654 -10.179 1.00 85.88 81 LEU A CA 1
ATOM 617 C C . LEU A 1 81 ? 7.325 -10.978 -8.711 1.00 85.88 81 LEU A C 1
ATOM 619 O O . LEU A 1 81 ? 7.970 -11.871 -8.166 1.00 85.88 81 LEU A O 1
ATOM 623 N N . ILE A 1 82 ? 6.387 -10.259 -8.092 1.00 87.69 82 ILE A N 1
ATOM 624 C CA . ILE A 1 82 ? 6.011 -10.421 -6.687 1.00 87.69 82 ILE A CA 1
ATOM 625 C C . ILE A 1 82 ? 4.489 -10.421 -6.597 1.00 87.69 82 ILE A C 1
ATOM 627 O O . ILE A 1 82 ? 3.830 -9.593 -7.226 1.00 87.69 82 ILE A O 1
ATOM 631 N N . ASP A 1 83 ? 3.960 -11.349 -5.810 1.00 88.62 83 ASP A N 1
ATOM 632 C CA . ASP A 1 83 ? 2.559 -11.428 -5.411 1.00 88.62 83 ASP A CA 1
ATOM 633 C C . ASP A 1 83 ? 2.530 -11.931 -3.965 1.00 88.62 83 ASP A C 1
ATOM 635 O O . ASP A 1 83 ? 2.672 -13.123 -3.697 1.00 88.62 83 ASP A O 1
ATOM 639 N N . GLU A 1 84 ? 2.478 -10.995 -3.022 1.00 89.06 84 GLU A N 1
ATOM 640 C CA . GLU A 1 84 ? 2.517 -11.270 -1.590 1.00 89.06 84 GLU A CA 1
ATOM 641 C C . GLU A 1 84 ? 1.247 -10.750 -0.926 1.00 89.06 84 GLU A C 1
ATOM 643 O O . GLU A 1 84 ? 0.823 -9.613 -1.142 1.00 89.06 84 GLU A O 1
ATOM 648 N N . SER A 1 85 ? 0.658 -11.578 -0.069 1.00 89.38 85 SER A N 1
ATOM 649 C CA . SER A 1 85 ? -0.482 -11.204 0.761 1.00 89.38 85 SER A CA 1
ATOM 650 C C . SER A 1 85 ? -0.169 -11.468 2.227 1.00 89.38 85 SER A C 1
ATOM 652 O O . SER A 1 85 ? 0.190 -12.587 2.590 1.00 89.38 85 SER A O 1
ATOM 654 N N . GLU A 1 86 ? -0.362 -10.467 3.072 1.00 90.19 86 GLU A N 1
ATOM 655 C CA . GLU A 1 86 ? -0.243 -10.560 4.521 1.00 90.19 86 GLU A CA 1
ATOM 656 C C . GLU A 1 86 ? -1.609 -10.288 5.149 1.00 90.19 86 GLU A C 1
ATOM 658 O O . GLU A 1 86 ? -2.269 -9.305 4.822 1.00 90.19 86 GLU A O 1
ATOM 663 N N . THR A 1 87 ? -2.055 -11.169 6.041 1.00 91.44 87 THR A N 1
ATOM 664 C CA . THR A 1 87 ? -3.301 -10.986 6.794 1.00 91.44 87 THR A CA 1
ATOM 665 C C . THR A 1 87 ? -2.966 -10.789 8.262 1.00 91.44 87 THR A C 1
ATOM 667 O O . THR A 1 87 ? -2.168 -11.533 8.823 1.00 91.44 87 THR A O 1
ATOM 670 N N . HIS A 1 88 ? -3.587 -9.788 8.873 1.00 90.19 88 HIS A N 1
ATOM 671 C CA . HIS A 1 88 ? -3.499 -9.488 10.295 1.00 90.19 88 HIS A CA 1
ATOM 672 C C . HIS A 1 88 ? -4.797 -9.902 10.977 1.00 90.19 88 HIS A C 1
ATOM 674 O O . HIS A 1 88 ? -5.863 -9.457 10.563 1.00 90.19 88 HIS A O 1
ATOM 680 N N . ASP A 1 89 ? -4.712 -10.651 12.077 1.00 91.56 89 ASP A N 1
ATOM 681 C CA . ASP A 1 89 ? -5.859 -11.058 12.912 1.00 91.56 89 ASP A CA 1
ATOM 682 C C . ASP A 1 89 ? -6.509 -9.905 13.705 1.00 91.56 89 ASP A C 1
ATOM 684 O O . ASP A 1 89 ? -7.360 -10.127 14.565 1.00 91.56 89 ASP A O 1
ATOM 688 N N . ARG A 1 90 ? -6.080 -8.662 13.464 1.00 91.94 90 ARG A N 1
ATOM 689 C CA . ARG A 1 90 ? -6.651 -7.452 14.058 1.00 91.94 90 ARG A CA 1
ATOM 690 C C . ARG A 1 90 ? -6.792 -6.351 13.006 1.00 91.94 90 ARG A C 1
ATOM 692 O O . ARG A 1 90 ? -6.002 -6.318 12.058 1.00 91.94 90 ARG A O 1
ATOM 699 N N . PRO A 1 91 ? -7.735 -5.412 13.179 1.00 90.62 91 PRO A N 1
ATOM 700 C CA . PRO A 1 91 ? -7.781 -4.208 12.361 1.00 90.62 91 PRO A CA 1
ATOM 701 C C . PRO A 1 91 ? -6.495 -3.386 12.527 1.00 90.62 91 PRO A C 1
ATOM 703 O O . PRO A 1 91 ? -6.011 -3.186 13.645 1.00 90.62 91 PRO A O 1
ATOM 706 N N . MET A 1 92 ? -5.972 -2.867 11.415 1.00 90.44 92 MET A N 1
ATOM 707 C CA . MET A 1 92 ? -4.918 -1.852 11.437 1.00 90.44 92 MET A CA 1
ATOM 708 C C . MET A 1 92 ? -5.517 -0.476 11.721 1.00 90.44 92 MET A C 1
ATOM 710 O O . MET A 1 92 ? -6.583 -0.120 11.216 1.00 90.44 92 MET A O 1
ATOM 714 N N . THR A 1 93 ? -4.808 0.327 12.504 1.00 92.31 93 THR A N 1
ATOM 715 C CA . THR A 1 93 ? -5.147 1.737 12.703 1.00 92.31 93 THR A CA 1
ATOM 716 C C . THR A 1 93 ? -4.762 2.574 11.484 1.00 92.31 93 THR A C 1
ATOM 718 O O . THR A 1 93 ? -3.908 2.198 10.687 1.00 92.31 93 THR A O 1
ATOM 721 N N . VAL A 1 94 ? -5.374 3.751 11.340 1.00 89.31 94 VAL A N 1
ATOM 722 C CA . VAL A 1 94 ? -5.092 4.664 10.216 1.00 89.31 94 VAL A CA 1
ATOM 723 C C . VAL A 1 94 ? -3.612 5.058 10.150 1.00 89.31 94 VAL A C 1
ATOM 725 O O . VAL A 1 94 ? -3.079 5.202 9.052 1.00 89.31 94 VAL A O 1
ATOM 728 N N . ASP A 1 95 ? -2.961 5.209 11.304 1.00 91.44 95 ASP A N 1
ATOM 729 C CA . ASP A 1 95 ? -1.536 5.536 11.403 1.00 91.44 95 ASP A CA 1
ATOM 730 C C . ASP A 1 95 ? -0.659 4.366 10.936 1.00 91.44 95 ASP A C 1
ATOM 732 O O . ASP A 1 95 ? 0.223 4.553 10.105 1.00 91.44 95 ASP A O 1
ATOM 736 N N . GLU A 1 96 ? -0.984 3.133 11.347 1.00 91.81 96 GLU A N 1
ATOM 737 C CA . GLU A 1 96 ? -0.301 1.923 10.867 1.00 91.81 96 GLU A CA 1
ATOM 738 C C . GLU A 1 96 ? -0.451 1.752 9.345 1.00 91.81 96 GLU A C 1
ATOM 740 O O . GLU A 1 96 ? 0.504 1.381 8.664 1.00 91.81 96 GLU A O 1
ATOM 745 N N . VAL A 1 97 ? -1.632 2.053 8.793 1.00 90.50 97 VAL A N 1
ATOM 746 C CA . VAL A 1 97 ? -1.8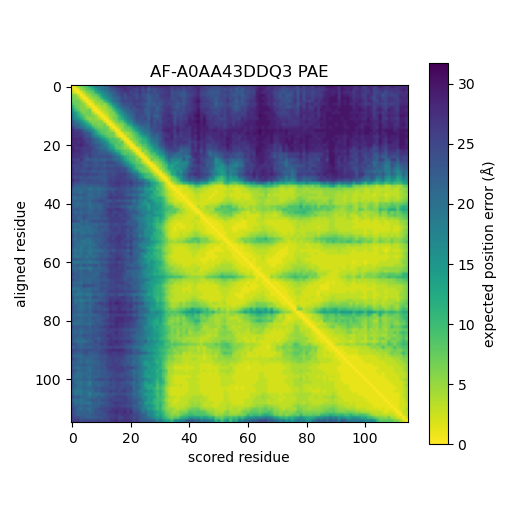77 2.024 7.342 1.00 90.50 97 VAL A CA 1
ATOM 747 C C . VAL A 1 97 ? -1.014 3.070 6.632 1.00 90.50 97 VAL A C 1
ATOM 749 O O . VAL A 1 97 ? -0.403 2.773 5.609 1.00 90.50 97 VAL A O 1
ATOM 752 N N . ASP A 1 98 ? -0.957 4.298 7.149 1.00 90.19 98 ASP A N 1
ATOM 753 C CA . ASP A 1 98 ? -0.179 5.382 6.543 1.00 90.19 98 ASP A CA 1
ATOM 754 C C . ASP A 1 98 ? 1.330 5.121 6.606 1.00 90.19 98 ASP A C 1
ATOM 756 O O . ASP A 1 98 ? 2.034 5.292 5.606 1.00 90.19 98 ASP A O 1
ATOM 760 N N . ALA A 1 99 ? 1.805 4.613 7.745 1.00 92.62 99 ALA A N 1
ATOM 761 C CA . ALA A 1 99 ? 3.183 4.189 7.935 1.00 92.62 99 ALA A CA 1
ATOM 762 C C . ALA A 1 99 ? 3.560 3.066 6.960 1.00 92.62 99 ALA A C 1
ATOM 764 O O . ALA A 1 99 ? 4.604 3.146 6.315 1.00 92.62 99 ALA A O 1
ATOM 765 N N . ALA A 1 100 ? 2.696 2.061 6.7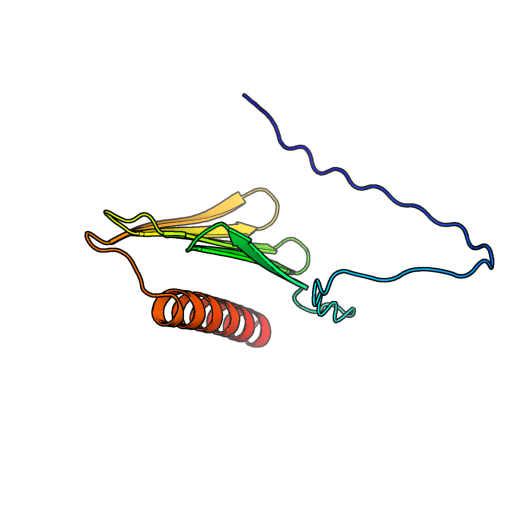85 1.00 91.75 100 ALA A N 1
ATOM 766 C CA . ALA A 1 100 ? 2.944 0.949 5.872 1.00 91.75 100 ALA A CA 1
ATOM 767 C C . ALA A 1 100 ? 2.998 1.392 4.397 1.00 91.75 100 ALA A C 1
ATOM 769 O O . ALA A 1 100 ? 3.872 0.947 3.653 1.00 91.75 100 ALA A O 1
ATOM 770 N N . ILE A 1 101 ? 2.106 2.296 3.972 1.00 89.75 101 ILE A N 1
ATOM 771 C CA . ILE A 1 101 ? 2.148 2.876 2.618 1.00 89.75 101 ILE A CA 1
ATOM 772 C C . ILE A 1 101 ? 3.423 3.703 2.427 1.00 89.75 101 ILE A C 1
ATOM 774 O O . ILE A 1 101 ? 4.093 3.573 1.404 1.00 89.75 101 ILE A O 1
ATOM 778 N N . THR A 1 102 ? 3.775 4.537 3.406 1.00 91.44 102 THR A N 1
ATOM 779 C CA . THR A 1 102 ? 4.967 5.391 3.346 1.00 91.44 102 THR A CA 1
ATOM 780 C C . THR A 1 102 ? 6.248 4.563 3.273 1.00 91.44 102 THR A C 1
ATOM 782 O O . THR A 1 102 ? 7.104 4.837 2.431 1.00 91.44 102 THR A O 1
ATOM 785 N N . ASP A 1 103 ? 6.369 3.525 4.102 1.00 93.06 103 ASP A N 1
ATOM 786 C CA . ASP A 1 103 ? 7.489 2.582 4.067 1.00 93.06 103 ASP A CA 1
ATOM 787 C C . ASP A 1 103 ? 7.602 1.897 2.700 1.00 93.06 103 ASP A C 1
ATOM 789 O O . ASP A 1 103 ? 8.673 1.895 2.091 1.00 93.06 103 ASP A O 1
ATOM 793 N N . TYR A 1 104 ? 6.482 1.410 2.155 1.00 90.88 104 TYR A N 1
ATOM 794 C CA . TYR A 1 104 ? 6.465 0.768 0.843 1.00 90.88 104 TYR A CA 1
ATOM 795 C C . TYR A 1 104 ? 6.910 1.714 -0.276 1.00 90.88 104 TYR A C 1
ATOM 797 O O . TYR A 1 104 ? 7.790 1.367 -1.065 1.00 90.88 104 TYR A O 1
ATOM 805 N N . VAL A 1 105 ? 6.364 2.933 -0.316 1.00 89.12 105 VAL A N 1
ATOM 806 C CA . VAL A 1 105 ? 6.742 3.952 -1.306 1.00 89.12 105 VAL A CA 1
ATOM 807 C C . VAL A 1 105 ? 8.229 4.287 -1.203 1.00 89.12 105 VAL A C 1
ATOM 809 O O . VAL A 1 105 ? 8.914 4.347 -2.224 1.00 89.12 105 VAL A O 1
ATOM 812 N N . ASN A 1 106 ? 8.751 4.470 0.012 1.00 90.75 106 ASN A N 1
ATOM 813 C CA . ASN A 1 106 ? 10.170 4.752 0.229 1.00 90.75 106 ASN A CA 1
ATOM 814 C C . ASN A 1 106 ? 11.064 3.573 -0.176 1.00 90.75 106 ASN A C 1
ATOM 816 O O . ASN A 1 106 ? 12.110 3.780 -0.787 1.00 90.75 106 ASN A O 1
ATOM 820 N N . SER A 1 107 ? 10.642 2.339 0.103 1.00 88.50 107 SER A N 1
ATOM 821 C CA . SER A 1 107 ? 11.343 1.123 -0.317 1.00 88.50 107 SER A CA 1
ATOM 822 C C . SER A 1 107 ? 11.423 1.021 -1.841 1.00 88.50 107 SER A C 1
ATOM 824 O O . SER A 1 107 ? 12.496 0.758 -2.385 1.00 88.50 107 SER A O 1
ATOM 826 N N . VAL A 1 108 ? 10.323 1.295 -2.550 1.00 87.81 108 VAL A N 1
ATOM 827 C CA . VAL A 1 108 ? 10.300 1.306 -4.020 1.00 87.81 108 VAL A CA 1
ATOM 828 C C . VAL A 1 108 ? 11.174 2.433 -4.574 1.00 87.81 108 VAL A C 1
ATOM 830 O O . VAL A 1 108 ? 12.008 2.162 -5.435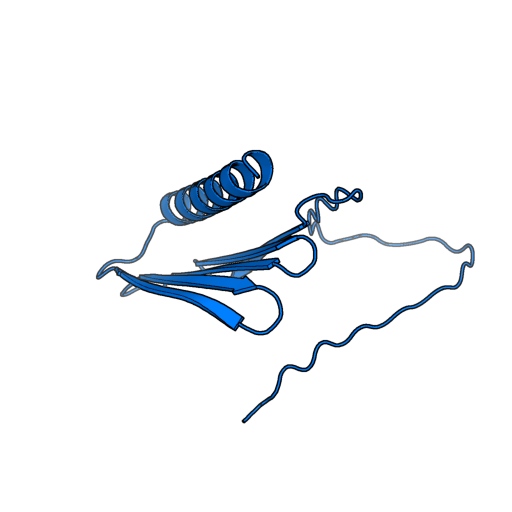 1.00 87.81 108 VAL A O 1
ATOM 833 N N . LYS A 1 109 ? 11.076 3.660 -4.042 1.00 87.12 109 LYS A N 1
ATOM 834 C CA . LYS A 1 109 ? 11.959 4.779 -4.423 1.00 87.12 109 LYS A CA 1
ATOM 835 C C . LYS A 1 109 ? 13.434 4.411 -4.282 1.00 87.12 109 LYS A C 1
ATOM 837 O O . LYS A 1 109 ? 14.184 4.514 -5.245 1.00 87.12 109 LYS A O 1
ATOM 842 N N . ALA A 1 110 ? 13.823 3.857 -3.134 1.00 87.69 110 ALA A N 1
ATOM 843 C CA . ALA A 1 110 ? 15.198 3.437 -2.887 1.00 87.69 110 ALA A CA 1
ATOM 844 C C . ALA A 1 110 ? 15.670 2.312 -3.828 1.00 87.69 110 ALA A C 1
ATOM 846 O O . ALA A 1 110 ? 16.860 2.222 -4.128 1.00 87.69 110 ALA A O 1
ATOM 847 N N . ARG A 1 111 ? 14.770 1.429 -4.287 1.00 83.56 111 ARG A N 1
ATOM 848 C CA . ARG A 1 111 ? 15.085 0.392 -5.289 1.00 83.56 111 ARG A CA 1
ATOM 849 C C . ARG A 1 111 ? 15.279 0.986 -6.680 1.00 83.56 111 ARG A C 1
ATOM 851 O O . ARG A 1 111 ? 16.148 0.519 -7.410 1.00 83.56 111 ARG A O 1
ATOM 858 N N . VAL A 1 112 ? 14.479 1.989 -7.025 1.00 81.19 112 VAL A N 1
ATOM 859 C CA . VAL A 1 112 ? 14.546 2.701 -8.302 1.00 81.19 112 VAL A CA 1
ATOM 860 C C . VAL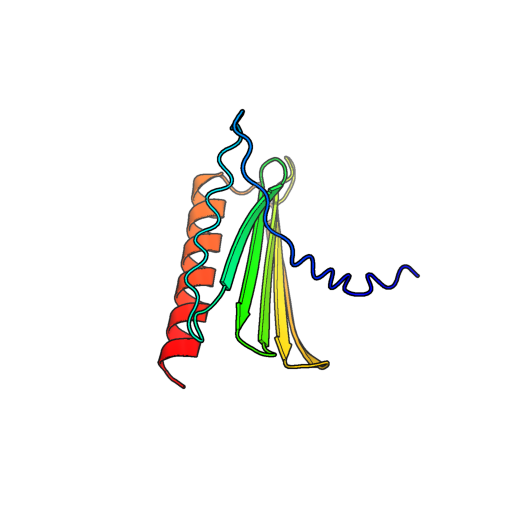 A 1 112 ? 15.813 3.554 -8.390 1.00 81.19 112 VAL A C 1
ATOM 862 O O . VAL A 1 112 ? 16.519 3.465 -9.383 1.00 81.19 112 VAL A O 1
ATOM 865 N N . GLU A 1 113 ? 16.157 4.306 -7.340 1.00 76.75 113 GLU A N 1
ATOM 866 C CA . GLU A 1 113 ? 17.353 5.167 -7.306 1.00 76.75 113 GLU A CA 1
ATOM 867 C C . GLU A 1 113 ? 18.679 4.390 -7.295 1.00 76.75 113 GLU A C 1
ATOM 869 O O . GLU A 1 113 ? 19.722 4.922 -7.668 1.00 76.75 113 GLU A O 1
ATOM 874 N N . LYS A 1 114 ? 18.669 3.133 -6.834 1.00 67.62 114 LYS A N 1
ATOM 875 C CA . LYS A 1 114 ? 19.868 2.281 -6.781 1.00 67.62 114 LYS A CA 1
ATOM 876 C C . LYS A 1 114 ? 20.230 1.620 -8.111 1.00 67.62 114 LYS A C 1
ATOM 878 O O . LYS A 1 114 ? 21.275 0.969 -8.165 1.00 67.62 114 LYS A O 1
ATOM 883 N N . LYS A 1 115 ? 19.367 1.694 -9.121 1.00 54.69 115 LYS A N 1
ATOM 884 C CA . LYS A 1 115 ? 19.531 0.980 -10.388 1.00 54.69 115 LYS A CA 1
ATOM 885 C C . LYS A 1 115 ? 20.093 1.891 -11.471 1.00 54.69 115 LYS A C 1
ATOM 887 O O . LYS A 1 115 ? 20.913 1.371 -12.260 1.00 54.69 115 LYS A O 1
#

Nearest PDB structures (foldseek):
  1fdq-assembly2_B  TM=5.993E-01  e=1.325E+00  Homo sapiens
  4i3b-assembly6_F  TM=5.674E-01  e=1.734E+00  Anguilla japonica
  3rpx-assembly1_A  TM=6.526E-01  e=5.662E+00  Homo sapiens
  4i3c-assembly2_B  TM=5.804E-01  e=4.327E+00  Anguilla japonica
  7fyd-assembly1_A  TM=5.600E-01  e=4.566E+00  Homo sapiens

Sequence (115 aa):
MIPIVAKLLVVMAGTIGPMLIPSAAWSLTEIGDALQIEILRKGAGKQVVLSQGAKEWFMLIEVTPENAVILKQEKDQDRYLIDESETHDRPMTVDEVDAAITDYVNSVKARVEKK

Secondary structure (DSSP, 8-state):
-------------------------------SS--EEEEEEETTEEEEEEEETTEEEEEEEEE-SS-EEEEEEEEETTEEEEEEEEEESS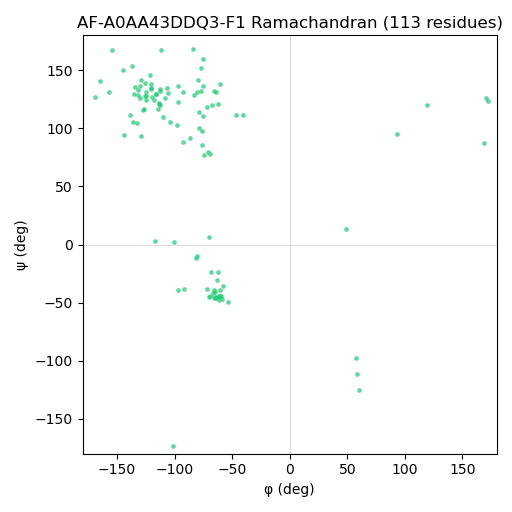PPPHHHHHHHHHHHHHHHHHHHHT-

Solvent-accessible surface area (backbone atoms only — not comparable to full-atom values): 7123 Å² total; per-residue (Å²): 136,83,80,86,69,83,78,84,77,90,82,89,81,91,79,92,80,88,89,85,87,88,76,92,71,85,71,64,77,61,88,70,99,41,72,36,56,47,78,46,83,47,88,73,19,38,34,38,41,36,40,43,96,58,35,38,40,38,37,38,36,48,40,43,93,65,28,20,38,38,40,39,37,30,36,49,75,90,43,77,76,43,82,46,77,48,78,40,90,43,50,62,50,66,65,58,51,52,52,53,52,51,52,50,53,50,53,52,48,56,56,59,76,73,110

pLDDT: mean 75.15, std 21.39, range [29.62, 93.75]

Foldseek 3Di:
DDPPPDDDDDDDDDDDDDDDDDDPPPQPDDDDLDWGWHWDDDVQAIKIWTDGDQKIWIWTWDFDQQWIKIWIWIDGNHDTPDTDMDIGRHGDHSVSRVVVVVVVVVVVVVVVVVD